Protein AF-A0A831RIS0-F1 (afdb_monomer_lite)

Secondary structure (DSSP, 8-state):
-----EEEEE-TTGGG--HHHHHHHHHHHHHHTT--SSPPEEEEEPPPPTTS----------

Sequence (62 aa):
GTNPPIVVIHGSRTRHVPVAYRRYLANTFRTALDLQGTPVRIEFREGENPYRPRVRGGARRR

pLDDT: mean 79.73, std 12.79, range [51.72, 94.12]

Foldseek 3Di:
DDPAAEDEAEDPPCVPDDPVVQVVVQVVCCVVVVVPPGRYHYHYDYDDDPPPPPPPPPPDDD

Radius of gyration: 18.41 Å; chains: 1; bounding box: 49×38×39 Å

Structure (mmCIF, N/CA/C/O backbone):
data_AF-A0A831RIS0-F1
#
_entry.id   AF-A0A831RIS0-F1
#
loop_
_atom_site.group_PDB
_atom_site.id
_atom_site.type_symbol
_atom_site.label_atom_id
_atom_site.label_alt_id
_atom_site.label_comp_id
_atom_site.label_asym_id
_atom_site.label_entity_id
_atom_site.label_seq_id
_atom_site.pdbx_PDB_ins_code
_atom_site.Cartn_x
_atom_site.Cartn_y
_atom_site.Cartn_z
_atom_site.occupancy
_atom_site.B_iso_or_equiv
_atom_site.auth_seq_id
_atom_site.auth_comp_id
_atom_site.auth_asym_id
_atom_site.auth_atom_id
_atom_site.pdbx_PDB_model_num
ATOM 1 N N . GLY A 1 1 ? -8.436 -13.036 17.857 1.00 51.72 1 GLY A N 1
ATOM 2 C CA . GLY A 1 1 ? -7.067 -12.959 17.317 1.00 51.72 1 GLY A CA 1
ATOM 3 C C . GLY A 1 1 ? -7.095 -12.079 16.094 1.00 51.72 1 GLY A C 1
ATOM 4 O O . GLY A 1 1 ? -7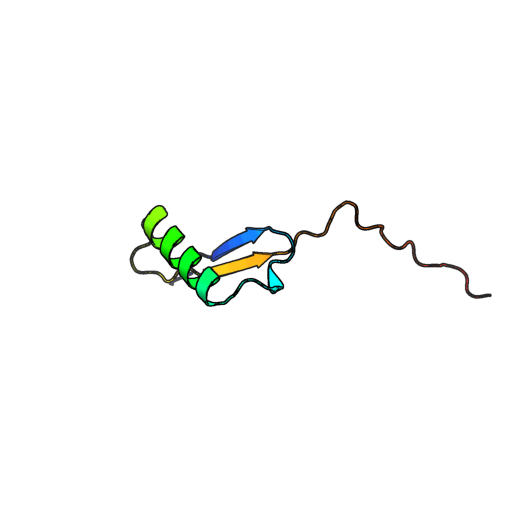.847 -12.376 15.179 1.00 51.72 1 GLY A O 1
ATOM 5 N N . THR A 1 2 ? -6.362 -10.971 16.101 1.00 56.62 2 THR A N 1
ATOM 6 C CA . THR A 1 2 ? -6.377 -10.016 14.989 1.00 56.62 2 THR A CA 1
ATOM 7 C C . THR A 1 2 ? -5.400 -10.499 13.930 1.00 56.62 2 THR A C 1
ATOM 9 O O . THR A 1 2 ? -4.193 -10.374 14.109 1.00 56.62 2 THR A O 1
ATOM 12 N N . ASN A 1 3 ? -5.913 -11.094 12.854 1.00 66.44 3 ASN A N 1
ATOM 13 C CA . ASN A 1 3 ? -5.132 -11.353 11.650 1.00 66.44 3 ASN A CA 1
ATOM 14 C C . ASN A 1 3 ? -5.326 -10.149 10.715 1.00 66.44 3 ASN A C 1
ATOM 16 O O . ASN A 1 3 ? -6.340 -10.100 10.018 1.00 66.44 3 ASN A O 1
ATOM 20 N N . PRO A 1 4 ? -4.455 -9.122 10.771 1.00 75.81 4 PRO A N 1
ATOM 21 C CA . PRO A 1 4 ? -4.630 -7.927 9.960 1.00 75.81 4 PRO A CA 1
ATOM 22 C C . PRO A 1 4 ? -4.698 -8.305 8.473 1.00 75.81 4 PRO A C 1
ATOM 24 O O . PRO A 1 4 ? -3.852 -9.075 8.011 1.00 75.81 4 PRO A O 1
ATOM 27 N N . PRO A 1 5 ? -5.678 -7.780 7.719 1.00 84.50 5 PRO A N 1
ATOM 28 C CA . PRO A 1 5 ? -5.863 -8.132 6.319 1.00 84.50 5 PRO A CA 1
ATOM 29 C C . PRO A 1 5 ? -4.627 -7.749 5.495 1.00 84.50 5 PRO A C 1
ATOM 31 O O . PRO A 1 5 ? -4.102 -6.634 5.599 1.00 84.50 5 PRO A O 1
ATOM 34 N N . ILE A 1 6 ? -4.160 -8.698 4.681 1.00 89.38 6 ILE A N 1
ATOM 35 C CA . ILE A 1 6 ? -3.007 -8.535 3.794 1.00 89.38 6 ILE A CA 1
ATOM 36 C C . ILE A 1 6 ? -3.521 -8.366 2.367 1.00 89.38 6 ILE A C 1
ATOM 38 O O . ILE A 1 6 ? -4.152 -9.264 1.813 1.00 89.38 6 ILE A O 1
ATOM 42 N N . VAL A 1 7 ? -3.213 -7.225 1.758 1.00 89.38 7 VAL A N 1
ATOM 43 C CA . VAL A 1 7 ? -3.466 -6.956 0.342 1.00 89.38 7 VAL A CA 1
ATOM 44 C C . VAL A 1 7 ? -2.179 -7.235 -0.433 1.00 89.38 7 VAL A C 1
ATOM 46 O O . VAL A 1 7 ? -1.158 -6.573 -0.225 1.00 89.38 7 VAL A O 1
ATOM 49 N N . VAL A 1 8 ? -2.225 -8.231 -1.321 1.00 90.56 8 VAL A N 1
ATOM 50 C CA . VAL A 1 8 ? -1.090 -8.638 -2.161 1.00 90.56 8 VAL A CA 1
ATOM 51 C C . VAL A 1 8 ? -1.216 -7.999 -3.540 1.00 90.56 8 VAL A C 1
ATOM 53 O O . VAL A 1 8 ? -2.144 -8.294 -4.292 1.00 90.56 8 VAL A O 1
ATOM 56 N N . ILE A 1 9 ? -0.261 -7.140 -3.888 1.00 89.00 9 ILE A N 1
ATOM 57 C CA . ILE A 1 9 ? -0.231 -6.415 -5.159 1.00 89.00 9 ILE A CA 1
ATOM 58 C C . ILE A 1 9 ? 0.806 -7.064 -6.075 1.00 89.00 9 ILE A C 1
ATOM 60 O O . ILE A 1 9 ? 2.006 -7.048 -5.788 1.00 89.00 9 ILE A O 1
ATOM 64 N N . HIS A 1 10 ? 0.334 -7.622 -7.188 1.00 87.25 10 HIS A N 1
ATOM 65 C CA . HIS A 1 10 ? 1.180 -8.224 -8.213 1.00 87.25 10 HIS A CA 1
ATOM 66 C C . HIS A 1 10 ? 1.574 -7.171 -9.248 1.00 87.25 10 HIS A C 1
ATOM 68 O O . HIS A 1 10 ? 0.712 -6.499 -9.810 1.00 87.25 10 HIS A O 1
ATOM 74 N N . GLY A 1 11 ? 2.870 -7.020 -9.517 1.00 82.25 11 GLY A N 1
ATOM 75 C CA . GLY A 1 11 ? 3.333 -6.061 -10.518 1.00 82.25 11 GLY A CA 1
ATOM 76 C C . GLY A 1 11 ? 4.822 -6.156 -10.825 1.00 82.25 11 GLY A C 1
ATOM 77 O O . GLY A 1 11 ? 5.596 -6.759 -10.083 1.00 82.25 11 GLY A O 1
ATOM 78 N N . SER A 1 12 ? 5.232 -5.541 -11.932 1.00 79.00 12 SER A N 1
ATOM 79 C CA . SER A 1 12 ? 6.639 -5.415 -12.319 1.00 79.00 12 SER A CA 1
ATOM 80 C C . SER A 1 12 ? 7.327 -4.274 -11.564 1.00 79.00 12 SER A C 1
ATOM 82 O O . SER A 1 12 ? 6.733 -3.209 -11.406 1.00 79.00 12 SER A O 1
ATOM 84 N N . ARG A 1 13 ? 8.601 -4.450 -11.179 1.00 76.56 13 ARG A N 1
ATOM 85 C CA . ARG A 1 13 ? 9.440 -3.425 -10.512 1.00 76.56 13 ARG A CA 1
ATOM 86 C C . ARG A 1 13 ? 8.878 -2.917 -9.179 1.00 76.56 13 ARG A C 1
ATOM 88 O O . ARG A 1 13 ? 9.16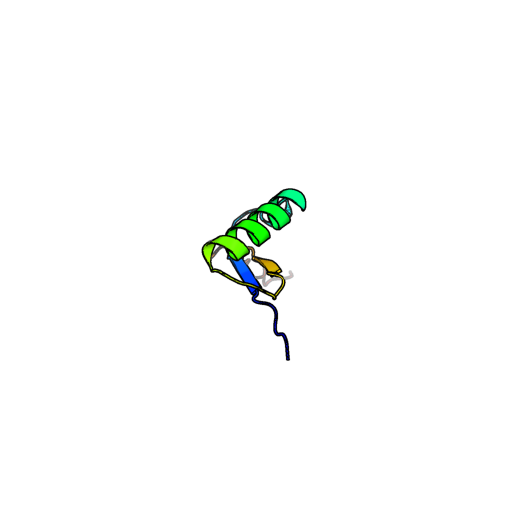3 -1.796 -8.757 1.00 76.56 13 ARG A O 1
ATOM 95 N N . THR A 1 14 ? 8.110 -3.742 -8.479 1.00 79.75 14 THR A N 1
ATOM 96 C CA . THR A 1 14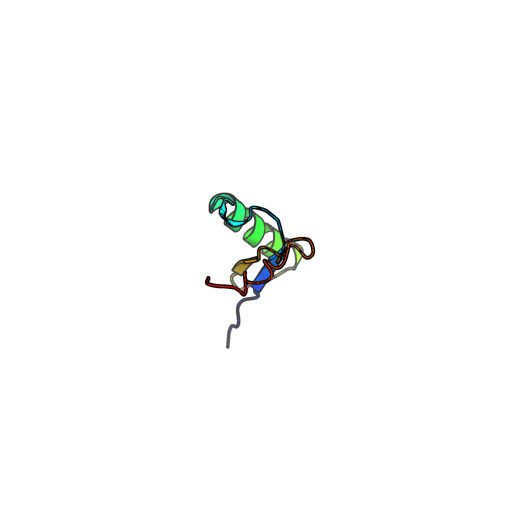 ? 7.470 -3.351 -7.219 1.00 79.75 14 THR A CA 1
ATOM 97 C C . THR A 1 14 ? 8.457 -3.167 -6.059 1.00 79.75 14 THR A C 1
ATOM 99 O O . THR A 1 14 ? 8.138 -2.497 -5.076 1.00 79.75 14 THR A O 1
ATOM 102 N N . ARG A 1 15 ? 9.703 -3.649 -6.192 1.00 76.75 15 ARG A N 1
ATOM 103 C CA . ARG A 1 15 ? 10.799 -3.394 -5.235 1.00 76.75 15 ARG A CA 1
ATOM 104 C C . ARG A 1 15 ? 11.098 -1.911 -5.013 1.00 76.75 15 ARG A C 1
ATOM 106 O O . ARG A 1 15 ? 11.463 -1.533 -3.904 1.00 76.75 15 ARG A O 1
ATOM 113 N N . HIS A 1 16 ? 10.916 -1.076 -6.037 1.00 83.81 16 HIS A N 1
ATOM 114 C CA . HIS A 1 16 ? 11.250 0.351 -5.984 1.00 83.81 16 HIS A CA 1
ATOM 115 C C . HIS A 1 16 ? 10.095 1.236 -5.513 1.00 83.81 16 HIS A C 1
ATOM 117 O O . HIS A 1 16 ? 10.227 2.456 -5.501 1.00 83.81 16 HIS A O 1
ATOM 123 N N . VAL A 1 17 ? 8.963 0.650 -5.112 1.00 87.00 17 VAL A N 1
ATOM 124 C CA . VAL A 1 17 ? 7.818 1.430 -4.640 1.00 87.00 17 VAL A CA 1
ATOM 125 C C . VAL A 1 17 ? 8.187 2.153 -3.334 1.00 87.00 17 VAL A C 1
ATOM 127 O O . VAL A 1 17 ? 8.488 1.480 -2.334 1.00 87.00 17 VAL A O 1
ATOM 130 N N . PRO A 1 18 ? 8.131 3.500 -3.294 1.00 91.31 18 PRO A N 1
ATOM 131 C CA . PRO A 1 18 ? 8.452 4.267 -2.096 1.00 91.31 18 PRO A CA 1
ATOM 132 C C . PRO A 1 18 ? 7.518 3.928 -0.934 1.00 91.31 18 PRO 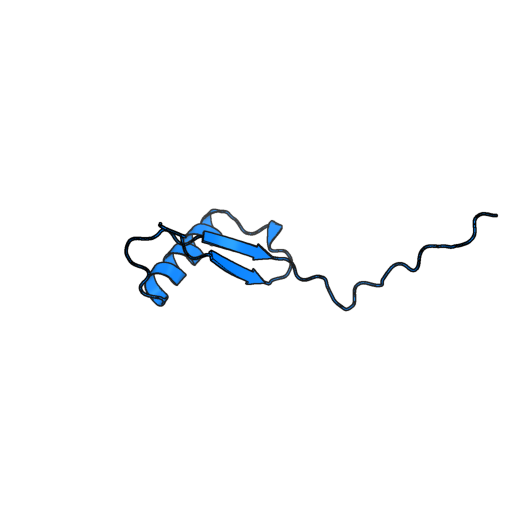A C 1
ATOM 134 O O . PRO A 1 18 ? 6.329 3.679 -1.133 1.00 91.31 18 PRO A O 1
ATOM 137 N N . VAL A 1 19 ? 8.025 3.989 0.300 1.00 90.38 19 VAL A N 1
ATOM 138 C CA . VAL A 1 19 ? 7.233 3.727 1.520 1.00 90.38 19 VAL A CA 1
ATOM 139 C C . VAL A 1 19 ? 5.997 4.630 1.603 1.00 90.38 19 VAL A C 1
ATOM 141 O O . VAL A 1 19 ? 4.928 4.166 1.997 1.00 90.38 19 VAL A O 1
ATOM 144 N N . ALA A 1 20 ? 6.116 5.891 1.174 1.00 93.38 20 ALA A N 1
ATOM 145 C CA . ALA A 1 20 ? 5.001 6.836 1.122 1.00 93.38 20 ALA A CA 1
ATOM 146 C C . ALA A 1 20 ? 3.839 6.321 0.255 1.00 93.38 20 ALA A C 1
ATOM 148 O O . ALA A 1 20 ? 2.684 6.390 0.669 1.00 93.38 20 ALA A O 1
ATOM 149 N N . TYR A 1 21 ? 4.142 5.714 -0.896 1.00 92.19 21 TYR A N 1
ATOM 150 C CA . TYR A 1 21 ? 3.123 5.146 -1.777 1.00 92.19 21 TYR A CA 1
ATOM 151 C C . TYR A 1 21 ? 2.472 3.894 -1.173 1.00 92.19 21 TYR A C 1
ATOM 153 O O . TYR A 1 21 ? 1.267 3.699 -1.298 1.00 92.19 21 TYR A O 1
ATOM 161 N N . ARG A 1 22 ? 3.228 3.079 -0.422 1.00 91.75 22 ARG A N 1
ATOM 162 C CA . ARG A 1 22 ? 2.659 1.928 0.312 1.00 91.75 22 ARG A CA 1
ATOM 163 C C . ARG A 1 22 ? 1.651 2.376 1.367 1.00 91.75 22 ARG A C 1
ATOM 165 O O . ARG A 1 22 ? 0.601 1.759 1.502 1.00 91.75 22 ARG A O 1
ATOM 172 N N . ARG A 1 23 ? 1.962 3.456 2.095 1.00 92.12 23 ARG A N 1
ATOM 173 C CA . ARG A 1 23 ? 1.057 4.057 3.091 1.00 92.12 23 ARG A CA 1
ATOM 174 C C . ARG A 1 23 ? -0.197 4.627 2.440 1.00 92.12 23 ARG A C 1
ATOM 176 O O . ARG A 1 23 ? -1.287 4.403 2.953 1.00 92.12 23 ARG A O 1
ATOM 183 N N . TYR A 1 24 ? -0.034 5.321 1.313 1.00 94.12 24 TYR A N 1
ATOM 184 C CA . TYR A 1 24 ? -1.156 5.803 0.511 1.00 94.12 24 TYR A CA 1
ATOM 185 C C . TYR A 1 24 ? -2.095 4.648 0.141 1.00 94.12 24 TYR A C 1
ATOM 187 O O . TYR A 1 24 ? -3.257 4.677 0.530 1.00 94.12 24 TYR A O 1
ATOM 195 N N . LEU A 1 25 ? -1.573 3.583 -0.480 1.00 92.81 25 LEU A N 1
ATOM 196 C CA . LEU A 1 25 ? -2.371 2.415 -0.864 1.00 92.81 25 LEU A CA 1
ATOM 197 C C . LEU A 1 25 ? -3.048 1.742 0.335 1.00 92.81 25 LEU A C 1
ATOM 199 O O . LEU A 1 25 ? -4.232 1.428 0.266 1.00 92.81 25 LEU A O 1
ATOM 203 N N . ALA A 1 26 ? -2.332 1.551 1.446 1.00 91.88 26 ALA A N 1
ATOM 204 C CA . ALA A 1 26 ? -2.903 0.958 2.655 1.00 91.88 26 ALA A CA 1
ATOM 205 C C . ALA A 1 26 ? -4.108 1.762 3.172 1.00 91.88 26 ALA A C 1
ATOM 207 O O . ALA A 1 26 ? -5.141 1.178 3.493 1.00 91.88 26 ALA A O 1
ATOM 208 N N . ASN A 1 27 ? -4.003 3.095 3.200 1.00 92.62 27 ASN A N 1
ATOM 209 C CA . ASN A 1 27 ? -5.101 3.976 3.600 1.00 92.62 27 ASN A CA 1
ATOM 210 C C . ASN A 1 27 ? -6.259 3.940 2.599 1.00 92.62 27 ASN A C 1
ATOM 212 O O . ASN A 1 27 ? -7.412 3.869 3.017 1.00 92.62 27 ASN A O 1
ATOM 216 N N . THR A 1 28 ? -5.963 3.938 1.298 1.00 93.50 28 THR A N 1
ATOM 217 C CA . THR A 1 28 ? -6.979 3.831 0.246 1.00 93.50 28 THR A CA 1
ATOM 218 C C . THR A 1 28 ? -7.777 2.538 0.381 1.00 93.50 28 THR A C 1
ATOM 220 O O . THR A 1 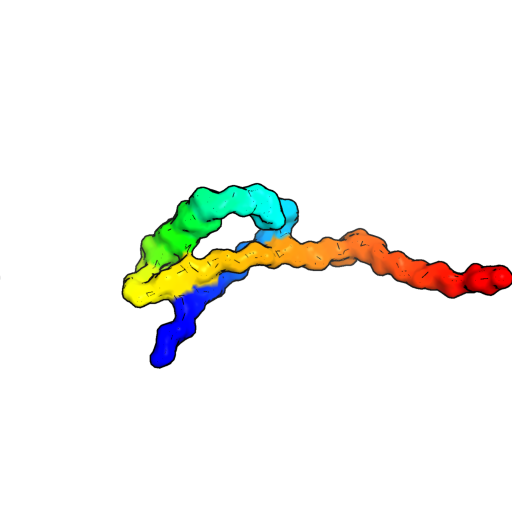28 ? -9.002 2.594 0.412 1.00 93.50 28 THR A O 1
ATOM 223 N N . PHE A 1 29 ? -7.116 1.385 0.533 1.00 91.88 29 PHE A N 1
ATOM 224 C CA . PHE A 1 29 ? -7.805 0.103 0.722 1.00 91.88 29 PHE A CA 1
ATOM 225 C C . PHE A 1 29 ? -8.555 0.032 2.048 1.00 91.88 29 PHE A C 1
ATOM 227 O O . PHE A 1 29 ? -9.648 -0.523 2.092 1.00 91.88 29 PHE A O 1
ATOM 234 N N . ARG A 1 30 ? -8.009 0.630 3.114 1.00 90.50 30 ARG A N 1
ATOM 235 C CA . ARG A 1 30 ? -8.700 0.718 4.402 1.00 90.50 30 ARG A CA 1
ATOM 236 C C . ARG A 1 30 ? -10.049 1.425 4.266 1.00 90.50 30 ARG A C 1
ATOM 238 O O . ARG A 1 30 ? -11.037 0.923 4.783 1.00 90.50 30 ARG A O 1
ATOM 245 N N . THR A 1 31 ? -10.087 2.558 3.566 1.00 91.25 31 THR A N 1
ATOM 246 C CA . THR A 1 31 ? -11.321 3.325 3.344 1.00 91.25 31 THR A CA 1
ATOM 247 C C . THR A 1 31 ? -12.245 2.652 2.332 1.00 91.25 31 THR A C 1
ATOM 249 O O . THR A 1 31 ? -13.442 2.570 2.572 1.00 91.25 31 THR A O 1
ATOM 252 N N . ALA A 1 32 ? -11.709 2.147 1.218 1.00 92.62 32 ALA A N 1
ATOM 253 C CA . ALA A 1 32 ? -12.513 1.560 0.145 1.00 92.62 32 ALA A CA 1
ATOM 254 C C . ALA A 1 32 ? -13.191 0.237 0.536 1.00 92.62 32 ALA A C 1
ATOM 256 O O . ALA A 1 32 ? -14.236 -0.092 -0.015 1.00 92.62 32 ALA A O 1
ATOM 257 N N . LEU A 1 33 ? -12.600 -0.519 1.467 1.00 89.88 33 LEU A N 1
ATOM 258 C CA . LEU A 1 33 ? -13.122 -1.805 1.943 1.00 89.88 33 LEU A CA 1
ATOM 259 C C . LEU A 1 33 ? -13.746 -1.717 3.349 1.00 89.88 33 LEU A C 1
ATOM 261 O O . LEU A 1 33 ? -14.013 -2.752 3.950 1.00 89.88 33 LEU A O 1
ATOM 265 N N . ASP A 1 34 ? -13.922 -0.501 3.878 1.00 89.06 34 ASP A N 1
ATOM 266 C CA . ASP A 1 34 ? -14.433 -0.210 5.228 1.00 89.06 34 ASP A CA 1
ATOM 267 C C . ASP A 1 34 ? -13.780 -1.045 6.351 1.00 89.06 34 ASP A C 1
ATOM 269 O O . ASP A 1 34 ? -14.414 -1.561 7.272 1.00 89.06 34 ASP A O 1
ATOM 273 N N . LEU A 1 35 ? -12.455 -1.193 6.275 1.00 85.50 35 LEU A N 1
ATOM 274 C CA . LEU A 1 35 ? -11.677 -1.955 7.249 1.00 85.50 35 LEU A CA 1
ATOM 275 C C . LEU A 1 35 ? -11.420 -1.084 8.488 1.00 85.50 35 LEU A C 1
ATOM 277 O O . LEU A 1 35 ? -10.374 -0.439 8.628 1.00 85.50 35 LEU A O 1
ATOM 281 N N . GLN A 1 36 ? -12.400 -1.042 9.390 1.00 80.38 36 GLN A N 1
ATOM 282 C CA . GLN A 1 36 ? -12.316 -0.332 10.668 1.00 80.38 36 GLN A CA 1
ATOM 283 C C . GLN A 1 36 ? -11.576 -1.172 11.722 1.00 80.38 36 GLN A C 1
ATOM 285 O O . GLN A 1 36 ? -11.770 -2.378 11.838 1.00 80.38 36 GLN A O 1
ATOM 290 N N . GLY A 1 37 ? -10.714 -0.537 12.521 1.00 81.31 37 GLY A N 1
ATOM 291 C CA . GLY A 1 37 ? -10.108 -1.166 13.706 1.00 81.31 37 GLY A CA 1
ATOM 292 C C . GLY A 1 37 ? -8.961 -2.159 13.461 1.00 81.31 37 GLY A C 1
ATOM 293 O O . GLY A 1 37 ? -8.346 -2.606 14.427 1.00 81.31 37 GLY A O 1
ATOM 294 N N . THR A 1 38 ? -8.606 -2.468 12.208 1.00 82.88 38 THR A N 1
ATOM 295 C CA . THR A 1 38 ? -7.441 -3.314 11.884 1.00 82.88 38 THR A CA 1
ATOM 296 C C . THR A 1 38 ? -6.478 -2.642 10.907 1.00 82.88 38 THR A C 1
ATOM 298 O O . THR A 1 38 ? -6.916 -2.158 9.862 1.00 82.88 38 THR A O 1
ATOM 301 N N . PRO A 1 39 ? -5.160 -2.634 11.185 1.00 84.12 39 PRO A N 1
ATOM 302 C CA . PRO A 1 39 ? -4.180 -2.106 10.244 1.00 84.12 39 PRO A CA 1
ATOM 303 C C . PRO A 1 39 ? -4.121 -2.975 8.978 1.00 84.12 39 PRO A C 1
ATOM 305 O O . PRO A 1 39 ? -4.009 -4.196 9.068 1.00 84.12 39 PRO A O 1
ATOM 308 N N . VAL A 1 40 ? -4.160 -2.348 7.798 1.00 89.44 40 VAL A N 1
ATOM 309 C CA . VAL A 1 40 ? -4.026 -3.031 6.497 1.00 89.44 40 VAL A CA 1
ATOM 310 C C . VAL A 1 40 ? -2.547 -3.176 6.143 1.00 89.44 40 VAL A C 1
ATOM 312 O O . VAL A 1 40 ? -1.799 -2.195 6.170 1.00 89.44 40 VAL A O 1
ATOM 315 N N . ARG A 1 41 ? -2.112 -4.389 5.786 1.00 89.00 41 ARG A N 1
ATOM 316 C CA . ARG A 1 41 ? -0.738 -4.656 5.325 1.00 89.00 41 ARG A CA 1
ATOM 317 C C . ARG A 1 41 ? -0.713 -4.772 3.805 1.00 89.00 41 ARG A C 1
ATOM 319 O O . ARG A 1 41 ? -1.531 -5.476 3.228 1.00 89.00 41 ARG A O 1
ATOM 326 N N . ILE A 1 42 ? 0.247 -4.104 3.169 1.00 90.75 42 ILE A N 1
ATOM 327 C CA . ILE A 1 42 ? 0.465 -4.171 1.719 1.00 90.75 42 ILE A CA 1
ATOM 328 C C . ILE A 1 42 ? 1.739 -4.971 1.457 1.00 90.75 42 ILE A C 1
ATOM 330 O O . ILE A 1 42 ? 2.818 -4.583 1.914 1.00 90.75 42 ILE A O 1
ATOM 334 N N . GLU A 1 43 ? 1.617 -6.064 0.710 1.00 89.56 43 GLU A N 1
ATOM 335 C CA . GLU A 1 43 ? 2.742 -6.872 0.241 1.00 89.56 43 GLU A CA 1
ATOM 336 C C . GLU A 1 43 ? 2.832 -6.781 -1.280 1.00 89.56 43 GLU A C 1
ATOM 338 O O . GLU A 1 43 ? 1.831 -6.907 -1.984 1.00 89.56 43 GLU A O 1
ATOM 343 N N . PHE A 1 44 ? 4.039 -6.566 -1.796 1.00 89.94 44 PHE A N 1
ATOM 344 C CA . PHE A 1 44 ? 4.272 -6.582 -3.230 1.00 89.94 44 PHE A CA 1
ATOM 345 C C . PHE A 1 44 ? 4.879 -7.910 -3.638 1.00 89.94 44 PHE A C 1
ATOM 347 O O . PHE A 1 44 ? 5.904 -8.315 -3.089 1.00 89.94 44 PHE A O 1
ATOM 354 N N . ARG A 1 45 ? 4.281 -8.545 -4.642 1.00 85.69 45 ARG A N 1
ATOM 355 C CA . ARG A 1 45 ? 4.851 -9.726 -5.280 1.00 85.69 45 ARG A CA 1
ATOM 356 C C . ARG A 1 45 ? 5.201 -9.404 -6.717 1.00 85.69 45 ARG A C 1
ATOM 358 O O . ARG A 1 45 ? 4.392 -8.882 -7.483 1.00 85.69 45 ARG A O 1
ATOM 365 N N . GLU A 1 46 ? 6.437 -9.703 -7.075 1.00 81.44 46 GLU A N 1
ATOM 366 C CA . GLU A 1 46 ? 6.836 -9.749 -8.472 1.00 81.44 46 GLU A CA 1
ATOM 367 C C . GLU A 1 46 ? 6.407 -11.111 -9.008 1.00 81.44 46 GLU A C 1
ATOM 369 O O . GLU A 1 46 ? 6.739 -12.142 -8.423 1.00 81.44 46 GLU A O 1
ATOM 374 N N . GLY A 1 47 ? 5.624 -11.120 -10.085 1.00 70.25 47 GLY A N 1
ATOM 375 C CA . GLY A 1 47 ? 5.305 -12.368 -10.766 1.00 70.25 47 GLY A CA 1
ATOM 376 C C . GLY A 1 47 ? 6.575 -12.970 -11.363 1.00 70.25 47 GLY A C 1
ATOM 377 O O . GLY A 1 47 ? 7.393 -12.246 -11.940 1.00 70.25 47 GLY A O 1
ATOM 378 N N . GLU A 1 48 ? 6.736 -14.290 -11.267 1.00 67.25 48 GLU A N 1
ATOM 379 C CA . GLU A 1 48 ? 7.645 -14.982 -12.177 1.00 67.25 48 GLU A CA 1
ATOM 380 C C . GLU A 1 48 ? 7.144 -14.732 -13.597 1.00 67.25 48 GLU A C 1
ATOM 382 O O . GLU A 1 48 ? 6.016 -15.079 -13.941 1.00 67.25 48 GLU A O 1
ATOM 387 N N . ASN A 1 49 ? 7.961 -14.072 -14.417 1.00 65.19 49 ASN A N 1
ATOM 388 C CA . ASN A 1 49 ? 7.625 -13.863 -15.815 1.00 65.19 49 ASN A CA 1
ATOM 389 C C . ASN A 1 49 ? 7.545 -15.245 -16.503 1.00 65.19 49 ASN A C 1
ATOM 391 O O . ASN A 1 49 ? 8.584 -15.902 -16.601 1.00 65.19 49 ASN A O 1
ATOM 395 N N . PRO A 1 50 ? 6.376 -15.684 -17.012 1.00 66.62 50 PRO A N 1
ATOM 396 C CA . PRO A 1 50 ? 6.220 -16.995 -17.651 1.00 66.62 50 PRO A CA 1
ATOM 397 C C . PRO A 1 50 ? 7.041 -17.141 -18.945 1.00 66.62 50 PRO A C 1
ATOM 399 O O . PRO A 1 50 ? 7.273 -18.256 -19.403 1.00 66.62 50 PRO A O 1
ATOM 402 N N . TYR A 1 51 ? 7.539 -16.032 -19.503 1.00 62.91 51 TYR A N 1
ATOM 403 C CA . TYR A 1 51 ? 8.456 -15.996 -20.646 1.00 62.91 51 TYR A CA 1
ATOM 404 C C . TYR A 1 51 ? 9.930 -15.922 -20.243 1.00 62.91 51 TYR A C 1
ATOM 406 O O . TYR A 1 51 ? 10.794 -15.804 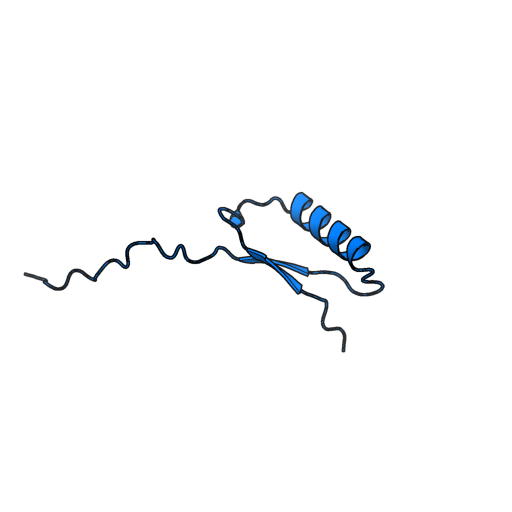-21.112 1.00 62.91 51 TYR A O 1
ATOM 414 N N . ARG A 1 52 ? 10.256 -15.948 -18.942 1.00 69.50 52 ARG A N 1
ATOM 415 C CA . ARG A 1 52 ? 11.651 -16.005 -18.506 1.00 69.50 52 ARG A CA 1
ATOM 416 C C . ARG A 1 52 ? 12.220 -17.325 -19.023 1.00 69.50 52 ARG A C 1
ATOM 418 O O . ARG A 1 52 ? 11.732 -18.378 -18.608 1.00 69.50 52 ARG A O 1
ATOM 425 N N . PRO A 1 53 ? 13.218 -17.309 -19.925 1.00 67.75 53 PRO A N 1
ATOM 426 C CA . PRO A 1 53 ? 13.770 -18.548 -20.435 1.00 67.75 53 PRO A CA 1
ATOM 427 C C . PRO A 1 53 ? 14.294 -19.344 -19.242 1.00 67.75 53 PRO A C 1
ATOM 429 O O . PRO A 1 53 ? 15.193 -18.890 -18.529 1.00 67.75 53 PRO A O 1
ATOM 432 N N . ARG A 1 54 ? 13.704 -20.523 -18.992 1.00 67.94 54 ARG A N 1
ATOM 433 C CA . ARG A 1 54 ? 14.321 -21.531 -18.128 1.00 67.94 54 ARG A CA 1
ATOM 434 C C . ARG A 1 54 ? 15.659 -21.813 -18.775 1.00 67.94 54 ARG A C 1
ATOM 436 O O . ARG A 1 54 ? 15.707 -22.448 -19.826 1.00 67.94 54 ARG A O 1
ATOM 443 N N . VAL A 1 55 ? 16.723 -21.280 -18.183 1.00 64.25 55 VAL A N 1
ATOM 444 C CA . VAL A 1 55 ? 18.090 -21.586 -18.580 1.00 64.25 55 VAL A CA 1
ATOM 445 C C . VAL A 1 55 ? 18.196 -23.101 -18.444 1.00 64.25 55 VAL A C 1
ATOM 447 O O . VAL A 1 55 ? 18.260 -23.627 -17.333 1.00 64.25 55 VAL A O 1
ATOM 450 N N . ARG A 1 56 ? 18.067 -23.832 -19.558 1.00 60.19 56 ARG A N 1
ATOM 451 C CA . ARG A 1 56 ? 18.351 -25.263 -19.581 1.00 60.19 56 ARG A CA 1
ATOM 452 C C . ARG A 1 56 ? 19.817 -25.341 -19.209 1.00 60.19 56 ARG A C 1
ATOM 454 O O . ARG A 1 56 ? 20.658 -24.852 -19.959 1.00 60.19 56 ARG A O 1
ATOM 461 N N . GLY A 1 57 ? 20.081 -25.849 -18.007 1.00 56.16 57 GLY A N 1
ATOM 462 C CA . GLY A 1 57 ? 21.427 -26.018 -17.489 1.00 56.16 57 GLY A CA 1
ATOM 463 C C . GLY A 1 57 ? 22.303 -26.616 -18.578 1.00 56.16 57 GLY A C 1
ATOM 464 O O . GLY A 1 57 ? 21.944 -27.635 -19.171 1.00 56.16 57 GLY A O 1
ATOM 465 N N . GLY A 1 58 ? 23.408 -25.931 -18.869 1.00 53.94 58 GLY A N 1
ATOM 466 C CA . GLY A 1 58 ? 24.443 -26.395 -19.776 1.00 53.94 58 GLY A CA 1
ATOM 467 C C . GLY A 1 58 ? 25.055 -27.676 -19.231 1.00 53.94 58 GLY A C 1
ATOM 468 O O . GLY A 1 58 ? 26.087 -27.663 -18.569 1.00 53.94 58 GLY A O 1
ATOM 469 N N . ALA A 1 59 ? 24.399 -28.797 -19.504 1.00 61.88 59 ALA A N 1
ATOM 470 C CA . ALA A 1 59 ? 24.992 -30.109 -19.438 1.00 61.88 59 ALA A CA 1
ATOM 471 C C . ALA A 1 59 ? 25.942 -30.235 -20.630 1.00 61.88 59 ALA A C 1
ATOM 473 O O . ALA A 1 59 ? 25.523 -30.555 -21.739 1.00 61.88 59 ALA A O 1
ATOM 474 N N . ARG A 1 60 ? 27.216 -29.925 -20.388 1.00 57.31 60 ARG A N 1
ATOM 475 C CA . ARG A 1 60 ? 28.384 -30.736 -20.769 1.00 57.31 60 ARG A CA 1
ATOM 476 C C . ARG A 1 60 ? 29.641 -29.943 -20.434 1.00 57.31 60 ARG A C 1
ATOM 478 O O . ARG A 1 60 ? 30.110 -29.120 -21.215 1.00 57.31 60 ARG A O 1
ATOM 485 N N . ARG A 1 61 ? 30.178 -30.231 -19.246 1.00 56.50 61 ARG A N 1
ATOM 486 C CA . ARG A 1 61 ? 31.618 -30.129 -19.005 1.00 56.50 61 ARG A CA 1
ATOM 487 C C . ARG A 1 61 ? 32.314 -30.982 -20.072 1.00 56.50 61 ARG A C 1
ATOM 489 O O . ARG A 1 61 ? 31.915 -32.131 -20.271 1.00 56.50 61 ARG A O 1
ATOM 496 N N . ARG A 1 62 ? 33.255 -30.373 -20.789 1.00 58.72 62 ARG A N 1
ATOM 497 C CA . ARG A 1 62 ? 34.333 -31.097 -21.463 1.00 58.72 62 ARG A CA 1
ATOM 498 C C . ARG A 1 62 ? 35.367 -31.505 -20.424 1.00 58.72 62 ARG A C 1
ATOM 500 O O . ARG A 1 62 ? 35.457 -30.780 -19.405 1.00 58.72 62 ARG A O 1
#